Protein AF-A0A067D5L3-F1 (afdb_monomer_lite)

InterPro domains:
  IPR006917 SOUL heme-binding protein [PF04832] (1-116)
  IPR006917 SOUL heme-binding protein [PTHR11220] (1-116)
  IPR011256 Regulatory factor, effector binding domain superfamily [G3DSA:3.20.80.10] (1-41)
  IPR011256 Regulatory factor, effector binding domain superfamily [G3DSA:3.20.80.10] (42-117)
  IPR011256 Regulatory factor, effector binding domain superfamily [SSF55136] (1-118)

Secondary structure (DSSP, 8-state):
-HHHHTT-STT-------SPEEEEE---SS-TT---------PPPP--SEEEEEEE-S---HHHHHHHHHHHHHHTTTSTTHHHHHHHTTT-TT-EEEEESSTTT-SSS--EEEEEEE-

Structure (mmCIF, N/CA/C/O backbone):
data_AF-A0A067D5L3-F1
#
_entry.id   AF-A0A067D5L3-F1
#
loop_
_atom_site.group_PDB
_atom_site.id
_atom_site.type_symbol
_atom_site.label_atom_id
_atom_site.label_alt_i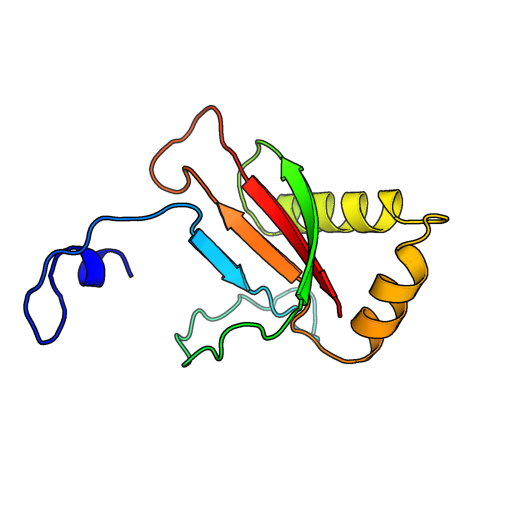d
_atom_site.label_comp_id
_atom_site.label_asym_id
_atom_site.label_entity_id
_atom_site.label_seq_id
_atom_site.pdbx_PDB_ins_code
_atom_site.Cartn_x
_atom_site.Cartn_y
_atom_site.Cartn_z
_atom_site.occupancy
_atom_site.B_iso_or_equiv
_atom_site.auth_seq_id
_atom_site.auth_comp_id
_atom_site.auth_asym_id
_atom_site.auth_atom_id
_atom_site.pdbx_PDB_model_num
ATOM 1 N N . LEU A 1 1 ? 15.251 -2.307 -7.389 1.00 83.69 1 LEU A N 1
ATOM 2 C CA . LEU A 1 1 ? 14.009 -2.897 -7.942 1.00 83.69 1 LEU A CA 1
ATOM 3 C C . LEU A 1 1 ? 13.874 -2.660 -9.446 1.00 83.69 1 LEU A C 1
ATOM 5 O O . LEU A 1 1 ? 13.868 -3.632 -10.180 1.00 83.69 1 LEU A O 1
ATOM 9 N N . TYR A 1 2 ? 13.829 -1.412 -9.927 1.00 87.56 2 TYR A N 1
ATOM 10 C CA . TYR A 1 2 ? 13.688 -1.140 -11.369 1.00 87.56 2 TYR A CA 1
ATOM 11 C C . TYR A 1 2 ? 14.754 -1.834 -12.238 1.00 87.56 2 TYR A C 1
ATOM 13 O O . TYR A 1 2 ? 14.416 -2.515 -13.198 1.00 87.56 2 TYR A O 1
ATOM 21 N N . SER A 1 3 ? 16.033 -1.756 -11.853 1.00 89.75 3 SER A N 1
ATOM 22 C CA . SER A 1 3 ? 17.122 -2.448 -12.563 1.00 89.75 3 SER A CA 1
ATOM 23 C C . SER A 1 3 ? 16.921 -3.965 -12.656 1.00 89.75 3 SER A C 1
ATOM 25 O O . SER A 1 3 ? 17.219 -4.556 -13.689 1.00 89.75 3 SER A O 1
ATOM 27 N N . TYR A 1 4 ? 16.377 -4.588 -11.609 1.00 90.81 4 TYR A N 1
ATOM 28 C CA . TYR A 1 4 ? 16.094 -6.023 -11.575 1.00 90.81 4 TYR A CA 1
ATOM 29 C C . TYR A 1 4 ? 15.051 -6.417 -12.631 1.00 90.81 4 TYR A C 1
ATOM 31 O O . TYR A 1 4 ? 15.280 -7.361 -13.385 1.00 90.81 4 TYR A O 1
ATOM 39 N N . PHE A 1 5 ? 13.957 -5.650 -12.753 1.00 88.38 5 PHE A N 1
ATOM 40 C CA . PHE A 1 5 ? 12.935 -5.855 -13.792 1.00 88.38 5 PHE A CA 1
ATOM 41 C C . PHE A 1 5 ? 13.490 -5.687 -15.215 1.00 88.38 5 PHE A C 1
ATOM 43 O O . PHE A 1 5 ? 13.037 -6.357 -16.142 1.00 88.38 5 PHE A O 1
ATOM 50 N N . GLN A 1 6 ? 14.512 -4.844 -15.378 1.00 93.19 6 GLN A N 1
ATOM 51 C CA . GLN A 1 6 ? 15.175 -4.595 -16.661 1.00 93.19 6 GLN A CA 1
ATOM 52 C C . GLN A 1 6 ? 16.172 -5.694 -17.076 1.00 93.19 6 GLN A C 1
ATOM 54 O O . GLN A 1 6 ? 16.777 -5.573 -18.142 1.00 93.19 6 GLN A O 1
ATOM 59 N N . GLY A 1 7 ? 16.336 -6.755 -16.278 1.00 92.62 7 GLY A N 1
ATOM 60 C CA . GLY A 1 7 ? 17.248 -7.865 -16.568 1.00 92.62 7 GLY A CA 1
ATOM 61 C C . GLY A 1 7 ? 18.507 -7.898 -15.709 1.00 92.62 7 GLY A C 1
ATOM 62 O O . GLY A 1 7 ? 19.362 -8.740 -15.945 1.00 92.62 7 GLY A O 1
ATOM 63 N N . ASN A 1 8 ? 18.639 -7.034 -14.695 1.00 95.38 8 ASN A N 1
ATOM 64 C CA . ASN A 1 8 ? 19.723 -7.153 -13.715 1.00 95.38 8 ASN A CA 1
ATOM 65 C C . ASN A 1 8 ? 19.382 -8.208 -12.647 1.00 95.38 8 ASN A C 1
ATOM 67 O O . ASN A 1 8 ? 19.129 -7.887 -11.484 1.00 95.38 8 ASN A O 1
ATOM 71 N N . ASN A 1 9 ? 19.291 -9.458 -13.089 1.00 93.56 9 ASN A N 1
ATOM 72 C CA . ASN A 1 9 ? 19.050 -10.650 -12.287 1.00 93.56 9 ASN A CA 1
ATOM 73 C C . ASN A 1 9 ? 19.830 -11.828 -12.886 1.00 93.56 9 ASN A C 1
ATOM 75 O O . ASN A 1 9 ? 20.254 -11.763 -14.039 1.00 93.56 9 ASN A O 1
ATOM 79 N N . ASP A 1 10 ? 19.988 -12.910 -12.125 1.00 94.94 10 ASP A N 1
ATOM 80 C CA . ASP A 1 10 ? 20.847 -14.048 -12.492 1.00 94.94 10 ASP A CA 1
ATOM 81 C C . ASP A 1 10 ? 20.484 -14.704 -13.834 1.00 94.94 10 ASP A C 1
ATOM 83 O O . ASP A 1 10 ? 21.321 -15.345 -14.462 1.00 94.94 10 ASP A O 1
ATOM 87 N N . GLN A 1 11 ? 19.238 -14.547 -14.286 1.00 96.81 11 GLN A N 1
ATOM 88 C CA . GLN A 1 11 ? 18.738 -15.118 -15.538 1.00 96.81 11 GLN A CA 1
ATOM 89 C C . GLN A 1 11 ? 18.749 -14.115 -16.702 1.00 96.81 11 GLN A C 1
ATOM 91 O O . GLN A 1 11 ? 18.306 -14.447 -17.798 1.00 96.81 11 GLN A O 1
ATOM 96 N N . SER A 1 12 ? 19.204 -12.875 -16.482 1.00 95.19 12 SER A N 1
ATOM 97 C CA . SER A 1 12 ? 19.091 -11.763 -17.442 1.00 95.19 12 SER A CA 1
ATOM 98 C C . SER A 1 12 ? 17.661 -11.536 -17.960 1.00 95.19 12 SER A C 1
ATOM 100 O O . SER A 1 12 ? 17.445 -10.977 -19.039 1.00 95.19 12 SER A O 1
ATOM 102 N N . ALA A 1 13 ? 16.659 -11.991 -17.207 1.00 95.38 13 ALA A N 1
ATOM 103 C CA . ALA A 1 13 ? 15.278 -12.034 -17.654 1.00 95.38 13 ALA A CA 1
ATOM 104 C C . ALA A 1 13 ? 14.619 -10.664 -17.485 1.00 95.38 13 ALA A C 1
ATOM 106 O O . ALA A 1 13 ? 14.679 -10.065 -16.410 1.00 95.38 13 ALA A O 1
ATOM 107 N N . LYS A 1 14 ? 13.935 -10.179 -18.524 1.00 95.25 14 LYS A N 1
ATOM 108 C CA . LYS A 1 14 ? 13.070 -9.001 -18.403 1.00 95.25 14 LYS A CA 1
ATOM 109 C C . LYS A 1 14 ? 11.718 -9.418 -17.852 1.00 95.25 14 LYS A C 1
ATOM 111 O O . LYS A 1 14 ? 11.086 -10.331 -18.378 1.00 95.25 14 LYS A O 1
ATOM 116 N N . ILE A 1 15 ? 11.276 -8.732 -16.809 1.00 92.88 15 ILE A N 1
ATOM 117 C CA . ILE A 1 15 ? 10.021 -9.017 -16.118 1.00 92.88 15 ILE A CA 1
ATOM 118 C C . ILE A 1 15 ? 9.121 -7.792 -16.267 1.00 92.88 15 ILE A C 1
ATOM 120 O O . ILE A 1 15 ? 9.541 -6.668 -15.988 1.00 92.88 15 ILE A O 1
ATOM 124 N N . THR A 1 16 ? 7.882 -8.005 -16.710 1.00 90.12 16 THR A N 1
ATOM 125 C CA . THR A 1 16 ? 6.895 -6.930 -16.851 1.00 90.12 16 THR A CA 1
ATOM 126 C C . THR A 1 16 ? 6.598 -6.307 -15.490 1.00 90.12 16 THR A C 1
ATOM 128 O O . THR A 1 16 ? 6.316 -7.015 -14.524 1.00 90.12 16 THR A O 1
ATOM 131 N N . MET A 1 17 ? 6.645 -4.976 -15.416 1.00 84.06 17 MET A N 1
ATOM 132 C CA . MET A 1 17 ? 6.298 -4.253 -14.195 1.00 84.06 17 MET A CA 1
ATOM 133 C C . MET A 1 17 ? 4.822 -4.440 -13.835 1.00 84.06 17 MET A C 1
ATOM 135 O O . MET A 1 17 ? 3.952 -4.444 -14.704 1.00 84.06 17 MET A O 1
ATOM 139 N N . THR A 1 18 ? 4.546 -4.535 -12.538 1.00 87.88 18 THR A N 1
ATOM 140 C CA . THR A 1 18 ? 3.194 -4.620 -11.981 1.00 87.88 18 THR A CA 1
ATOM 141 C C . THR A 1 18 ? 2.905 -3.413 -11.098 1.00 87.88 18 THR A C 1
ATOM 143 O O . THR A 1 18 ? 3.820 -2.793 -10.555 1.00 87.88 18 THR A O 1
ATOM 146 N N . ALA A 1 19 ? 1.623 -3.114 -10.919 1.00 87.75 19 ALA A N 1
ATOM 147 C CA . ALA A 1 19 ? 1.136 -2.144 -9.949 1.00 87.75 19 ALA A CA 1
ATOM 148 C C . ALA A 1 19 ? 0.166 -2.830 -8.964 1.00 87.75 19 ALA A C 1
ATOM 150 O O . ALA A 1 19 ? -0.481 -3.807 -9.354 1.00 87.75 19 ALA A O 1
ATOM 151 N N . PRO A 1 20 ? 0.030 -2.317 -7.727 1.00 90.88 20 PRO A N 1
ATOM 152 C CA . PRO A 1 20 ? 0.818 -1.223 -7.157 1.00 90.88 20 PRO A CA 1
ATOM 153 C C . PRO A 1 20 ? 2.198 -1.676 -6.647 1.00 90.88 20 PRO A C 1
ATOM 155 O O . PRO A 1 20 ? 2.440 -2.862 -6.423 1.00 90.88 20 PRO A O 1
ATOM 158 N N . VAL A 1 21 ? 3.100 -0.718 -6.416 1.00 88.12 21 VAL A N 1
ATOM 159 C CA . VAL A 1 21 ? 4.297 -0.933 -5.589 1.00 88.12 21 VAL A CA 1
ATOM 160 C C . VAL A 1 21 ? 3.896 -0.762 -4.127 1.00 88.12 21 VAL A C 1
ATOM 162 O O . VAL A 1 21 ? 3.453 0.319 -3.738 1.00 88.12 21 VAL A O 1
ATOM 165 N N . LEU A 1 22 ? 4.044 -1.824 -3.335 1.00 87.88 22 LEU A N 1
ATOM 166 C CA . LEU A 1 22 ? 3.741 -1.837 -1.904 1.00 87.88 22 LEU A CA 1
ATOM 167 C C . LEU A 1 22 ? 5.010 -1.566 -1.085 1.00 87.88 22 LEU A C 1
ATOM 169 O O . LEU A 1 22 ? 6.017 -2.255 -1.253 1.00 87.88 22 LEU A O 1
ATOM 173 N N . THR A 1 23 ? 4.933 -0.614 -0.161 1.00 86.62 23 THR A N 1
ATOM 174 C CA . THR A 1 23 ? 6.008 -0.278 0.780 1.00 86.62 23 THR A CA 1
ATOM 175 C C . THR A 1 23 ? 5.502 -0.455 2.203 1.00 86.62 23 THR A C 1
ATOM 177 O O . THR A 1 23 ? 4.509 0.167 2.582 1.00 86.62 23 THR A O 1
ATOM 180 N N . ASN A 1 24 ? 6.186 -1.284 2.996 1.00 84.12 24 ASN A N 1
ATOM 181 C CA . ASN A 1 24 ? 5.911 -1.392 4.427 1.00 84.12 24 ASN A CA 1
ATOM 182 C C . ASN A 1 24 ? 6.588 -0.243 5.181 1.00 84.12 24 ASN A C 1
ATOM 184 O O . ASN A 1 24 ? 7.748 0.072 4.910 1.00 84.12 24 ASN A O 1
ATOM 188 N N . ILE A 1 25 ? 5.871 0.372 6.115 1.00 78.06 25 ILE A N 1
ATOM 189 C CA . ILE A 1 25 ? 6.354 1.494 6.913 1.00 78.06 25 ILE A CA 1
ATOM 190 C C . ILE A 1 25 ? 6.504 1.013 8.343 1.00 78.06 25 ILE A C 1
ATOM 192 O O . ILE A 1 25 ? 5.515 0.752 9.020 1.00 78.06 25 ILE A O 1
ATOM 196 N N . ILE A 1 26 ? 7.754 0.957 8.789 1.00 73.19 26 ILE A N 1
ATOM 197 C CA . ILE A 1 26 ? 8.111 0.665 10.172 1.00 73.19 26 ILE A CA 1
ATOM 198 C C . ILE A 1 26 ? 8.394 2.018 10.837 1.00 73.19 26 ILE A C 1
ATOM 200 O O . ILE A 1 26 ? 9.428 2.629 10.542 1.00 73.19 26 ILE A O 1
ATOM 204 N N . PRO A 1 27 ? 7.474 2.558 11.656 1.00 61.16 27 PRO A N 1
ATOM 205 C CA . PRO A 1 27 ? 7.699 3.829 12.326 1.00 61.16 27 PRO A CA 1
ATOM 206 C C . PRO A 1 27 ? 8.851 3.689 13.329 1.00 61.16 27 PRO A C 1
ATOM 208 O O . PRO A 1 27 ? 8.841 2.815 14.190 1.00 61.16 27 PRO A O 1
ATOM 211 N N . SER A 1 28 ? 9.860 4.558 13.223 1.00 55.56 28 SER A N 1
ATOM 212 C CA . SER A 1 28 ? 10.954 4.589 14.197 1.00 55.56 28 SER A CA 1
ATOM 213 C C . SER A 1 28 ? 10.432 5.051 15.555 1.00 55.56 28 SER A C 1
ATOM 215 O O . SER A 1 28 ? 9.806 6.105 15.671 1.00 55.56 28 SER A O 1
ATOM 217 N N . ILE A 1 29 ? 10.739 4.278 16.592 1.00 52.34 29 ILE A N 1
ATOM 218 C CA . ILE A 1 29 ? 10.287 4.502 17.971 1.00 52.34 29 ILE A CA 1
ATOM 219 C C . ILE A 1 29 ? 11.020 5.683 18.652 1.00 52.34 29 ILE A C 1
ATOM 221 O O . ILE A 1 29 ? 10.649 6.075 19.754 1.00 52.34 29 ILE A O 1
ATOM 225 N N . ASN A 1 30 ? 12.031 6.293 18.009 1.00 45.50 30 ASN A N 1
ATOM 226 C CA . ASN A 1 30 ? 12.913 7.287 18.636 1.00 45.50 30 ASN A CA 1
ATOM 227 C C . ASN A 1 30 ? 13.067 8.592 17.823 1.00 45.50 30 ASN A C 1
ATOM 229 O O . ASN A 1 30 ? 13.965 8.718 16.997 1.00 45.50 30 ASN A O 1
ATOM 233 N N . GLY A 1 31 ? 12.265 9.606 18.162 1.00 47.09 31 GLY A N 1
ATOM 234 C CA . GLY A 1 31 ? 12.621 11.027 18.023 1.00 47.09 31 GLY A CA 1
ATOM 235 C C . GLY A 1 31 ? 12.467 11.704 16.641 1.00 47.09 31 GLY A C 1
ATOM 236 O O . GLY A 1 31 ? 12.384 11.048 15.608 1.00 47.09 31 GLY A O 1
ATOM 237 N N . PRO A 1 32 ? 12.437 13.055 16.610 1.00 45.97 32 PRO A N 1
ATOM 238 C CA . PRO A 1 32 ? 11.986 13.864 15.466 1.00 45.97 32 PRO A CA 1
ATOM 239 C C . PRO A 1 32 ? 12.969 13.984 14.280 1.00 45.97 32 PRO A C 1
ATOM 241 O O . PRO A 1 32 ? 12.705 14.753 13.362 1.00 45.97 32 PRO A O 1
ATOM 244 N N . PHE A 1 33 ? 14.092 13.254 14.277 1.00 45.91 33 PHE A N 1
ATOM 245 C CA . PHE A 1 33 ? 15.167 13.400 13.276 1.00 45.91 33 PHE A CA 1
ATOM 246 C C . PHE A 1 33 ? 15.778 12.066 12.818 1.00 45.91 33 PHE A C 1
ATOM 248 O O . PHE A 1 33 ? 16.986 11.967 12.601 1.00 45.91 33 PHE A O 1
ATOM 255 N N . CYS A 1 34 ? 14.979 11.011 12.671 1.00 49.62 34 CYS A N 1
ATOM 256 C CA . CYS A 1 34 ? 15.476 9.762 12.094 1.00 49.62 34 CYS A CA 1
ATOM 257 C C . CYS A 1 34 ? 15.163 9.691 10.601 1.00 49.62 34 CYS A C 1
ATOM 259 O O . CYS A 1 34 ? 14.095 9.245 10.196 1.00 49.62 34 CYS A O 1
ATOM 261 N N . ASN A 1 35 ? 16.139 10.085 9.784 1.00 44.81 35 ASN A N 1
ATOM 262 C CA . ASN A 1 35 ? 16.168 9.757 8.363 1.00 44.81 35 ASN A CA 1
ATOM 263 C C . ASN A 1 35 ? 16.125 8.226 8.259 1.00 44.81 35 ASN A C 1
ATOM 265 O O . ASN A 1 35 ? 17.043 7.556 8.743 1.00 44.81 35 ASN A O 1
ATOM 269 N N . SER A 1 36 ? 15.071 7.662 7.673 1.00 50.09 36 SER A N 1
ATOM 270 C CA . SER A 1 36 ? 14.991 6.226 7.424 1.00 50.09 36 SER A CA 1
ATOM 271 C C . SER A 1 36 ? 16.141 5.834 6.492 1.00 50.09 36 SER A C 1
ATOM 273 O O . SER A 1 36 ? 16.148 6.125 5.297 1.00 50.09 36 SER A O 1
ATOM 275 N N . GLN A 1 37 ? 17.188 5.222 7.049 1.00 46.38 37 GLN A N 1
ATOM 276 C CA . GLN A 1 37 ? 18.267 4.677 6.237 1.00 46.38 37 GLN A CA 1
ATOM 277 C C . GLN A 1 37 ? 17.689 3.503 5.445 1.00 46.38 37 GLN A C 1
ATOM 279 O O . GLN A 1 37 ? 17.373 2.457 6.008 1.00 46.38 37 GLN A O 1
ATOM 284 N N . LEU A 1 38 ? 17.519 3.702 4.137 1.00 44.59 38 LEU A N 1
ATOM 285 C CA . LEU A 1 38 ? 17.065 2.697 3.176 1.00 44.59 38 LEU A CA 1
ATOM 286 C C . LEU A 1 38 ? 18.123 1.592 3.033 1.00 44.59 38 LEU A C 1
ATOM 288 O O . LEU A 1 38 ? 18.882 1.554 2.068 1.00 44.59 38 LEU A O 1
ATOM 292 N N . GLN A 1 39 ? 18.193 0.691 4.009 1.00 45.31 39 GLN A N 1
ATOM 293 C CA . GLN A 1 39 ? 18.923 -0.565 3.888 1.00 45.31 39 GLN A CA 1
ATOM 294 C C . GLN A 1 39 ? 17.942 -1.653 3.449 1.00 45.31 39 GLN A C 1
ATOM 296 O O . GLN A 1 39 ? 16.931 -1.908 4.108 1.00 45.31 39 GLN A O 1
ATOM 301 N N . ALA A 1 40 ? 18.215 -2.261 2.293 1.00 43.62 40 ALA A N 1
ATOM 302 C CA . ALA A 1 40 ? 17.397 -3.338 1.755 1.00 43.62 40 ALA A CA 1
ATOM 303 C C . ALA A 1 40 ? 17.607 -4.607 2.593 1.00 43.62 40 ALA A C 1
ATOM 305 O O . ALA A 1 40 ? 18.649 -5.252 2.501 1.00 43.62 40 ALA A O 1
ATOM 306 N N . HIS A 1 41 ? 16.608 -4.967 3.394 1.00 46.38 41 HIS A N 1
ATOM 307 C CA . HIS A 1 41 ? 16.575 -6.223 4.136 1.00 46.38 41 HIS A CA 1
ATOM 308 C C . HIS A 1 41 ? 15.631 -7.219 3.448 1.00 46.38 41 HIS A C 1
ATOM 310 O O . HIS A 1 41 ? 14.633 -6.797 2.855 1.00 46.38 41 HIS A O 1
ATOM 316 N N . PRO A 1 42 ? 15.896 -8.537 3.527 1.00 49.50 42 PRO A N 1
ATOM 317 C CA . PRO A 1 42 ? 14.926 -9.546 3.122 1.00 49.50 42 PRO A CA 1
ATOM 318 C C . PRO A 1 42 ? 13.614 -9.344 3.894 1.00 49.50 42 PRO A C 1
ATOM 320 O O . PRO A 1 42 ? 13.570 -9.524 5.109 1.00 49.50 42 PRO A O 1
ATOM 323 N N . ILE A 1 43 ? 12.546 -8.956 3.194 1.00 54.84 43 ILE A N 1
ATOM 324 C CA . ILE A 1 43 ? 11.215 -8.797 3.786 1.00 54.84 43 ILE A CA 1
ATOM 325 C C . ILE A 1 43 ? 10.464 -10.117 3.668 1.00 54.84 43 ILE A C 1
ATOM 327 O O . ILE A 1 43 ? 10.261 -10.659 2.580 1.00 54.84 43 ILE A O 1
ATOM 331 N N . LYS A 1 44 ? 10.015 -10.625 4.814 1.00 61.91 44 LYS A N 1
ATOM 332 C CA . LYS A 1 44 ? 8.991 -11.661 4.858 1.00 61.91 44 LYS A CA 1
ATOM 333 C C . LYS A 1 44 ? 7.665 -11.010 4.483 1.00 61.91 44 LYS A C 1
ATOM 335 O O . LYS A 1 44 ? 7.284 -10.017 5.093 1.00 61.91 44 LYS A O 1
ATOM 340 N N . LEU A 1 45 ? 6.978 -11.556 3.481 1.00 62.59 45 LEU A N 1
ATOM 341 C CA . LEU A 1 45 ? 5.691 -11.008 3.060 1.00 62.59 45 LEU A CA 1
ATOM 342 C C . LEU A 1 45 ? 4.693 -11.006 4.234 1.00 62.59 45 LEU A C 1
ATOM 344 O O . LEU A 1 45 ? 4.678 -11.978 5.006 1.00 62.59 45 LEU A O 1
ATOM 348 N N . PRO A 1 46 ? 3.861 -9.954 4.364 1.00 62.44 46 PRO A N 1
ATOM 349 C CA . PRO A 1 46 ? 2.842 -9.889 5.399 1.00 62.44 46 PRO A CA 1
ATOM 350 C C . PRO A 1 46 ? 1.932 -11.117 5.326 1.00 62.44 46 PRO A C 1
ATOM 352 O O . PRO A 1 46 ? 1.446 -11.478 4.255 1.00 62.44 46 PRO A O 1
ATOM 355 N N . LYS A 1 47 ? 1.700 -11.769 6.468 1.00 73.19 47 LYS A N 1
ATOM 356 C CA . LYS A 1 47 ? 0.754 -12.894 6.588 1.00 73.19 47 LYS A CA 1
ATOM 357 C C . LYS A 1 47 ? -0.657 -12.435 6.965 1.00 73.19 47 LYS A C 1
ATOM 359 O O . LYS A 1 47 ? -1.443 -13.246 7.445 1.00 73.19 47 LYS A O 1
ATOM 364 N N . HIS A 1 48 ? -0.943 -11.151 6.784 1.00 71.69 48 HIS A N 1
ATOM 365 C CA . HIS A 1 48 ? -2.209 -10.570 7.192 1.00 71.69 48 HIS A CA 1
ATOM 366 C C . HIS A 1 48 ? -3.338 -10.992 6.253 1.00 71.69 48 HIS A C 1
ATOM 368 O O . HIS A 1 48 ? -3.162 -11.013 5.032 1.00 71.69 48 HIS A O 1
ATOM 374 N N . LYS A 1 49 ? -4.496 -11.338 6.817 1.00 76.00 49 LYS A N 1
ATOM 375 C CA . LYS A 1 49 ? -5.677 -11.759 6.046 1.00 76.00 49 LYS A CA 1
ATOM 376 C C . LYS A 1 49 ? -6.474 -10.588 5.502 1.00 76.00 49 LYS A C 1
ATOM 378 O O . LYS A 1 49 ? -7.060 -10.703 4.426 1.00 76.00 49 LYS A O 1
ATOM 383 N N . TYR A 1 50 ? -6.517 -9.487 6.242 1.00 85.38 50 TYR A N 1
ATOM 384 C CA . TYR A 1 50 ? -7.385 -8.367 5.931 1.00 85.38 50 TYR A CA 1
ATOM 385 C C . TYR A 1 50 ? -6.636 -7.046 5.985 1.00 85.38 50 TYR A C 1
ATOM 387 O O . TYR A 1 50 ? -5.613 -6.883 6.653 1.00 85.38 50 TYR A O 1
ATOM 395 N N . VAL A 1 51 ? -7.175 -6.077 5.255 1.00 88.75 51 VAL A N 1
ATOM 396 C CA . VAL A 1 51 ? -6.623 -4.734 5.204 1.00 88.75 51 VAL A CA 1
ATOM 397 C C . VAL A 1 51 ? -7.737 -3.718 5.088 1.00 88.75 51 VAL A C 1
ATOM 399 O O . VAL A 1 51 ? -8.698 -3.907 4.342 1.00 88.75 51 VAL A O 1
ATOM 402 N N . VAL A 1 52 ? -7.607 -2.631 5.840 1.00 90.69 52 VAL A N 1
ATOM 403 C CA . VAL A 1 52 ? -8.444 -1.450 5.659 1.00 90.69 52 VAL A CA 1
ATOM 404 C C . VAL A 1 52 ? -7.658 -0.442 4.844 1.00 90.69 52 VAL A C 1
ATOM 406 O O . VAL A 1 52 ? -6.500 -0.154 5.151 1.00 90.69 52 VAL A O 1
ATOM 409 N N . VAL A 1 53 ? -8.292 0.094 3.808 1.00 93.44 53 VAL A N 1
ATOM 410 C CA . VAL A 1 53 ? -7.630 0.925 2.805 1.00 93.44 53 VAL A CA 1
ATOM 411 C C . VAL A 1 53 ? -8.252 2.314 2.779 1.00 93.44 53 VAL A C 1
ATOM 413 O O . VAL A 1 53 ? -9.472 2.466 2.845 1.00 93.44 53 VAL A O 1
ATOM 416 N N . ARG A 1 54 ? -7.414 3.341 2.632 1.00 93.62 54 ARG A N 1
ATOM 417 C CA . ARG A 1 54 ? -7.848 4.694 2.269 1.00 93.62 54 ARG A CA 1
ATOM 418 C C . ARG A 1 54 ? -7.061 5.181 1.063 1.00 93.62 54 ARG A C 1
ATOM 420 O O . ARG A 1 54 ? -5.840 5.297 1.121 1.00 93.62 54 ARG A O 1
ATOM 427 N N . ARG A 1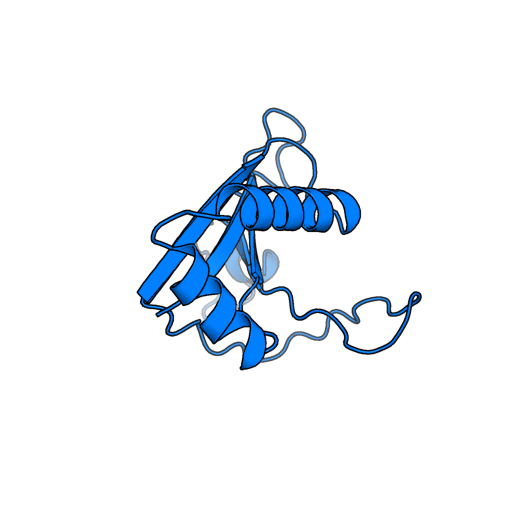 55 ? -7.787 5.524 0.002 1.00 95.38 55 ARG A N 1
ATOM 428 C CA . ARG A 1 55 ? -7.237 6.093 -1.230 1.00 95.38 55 ARG A CA 1
ATOM 429 C C . ARG A 1 55 ? -7.041 7.606 -1.118 1.00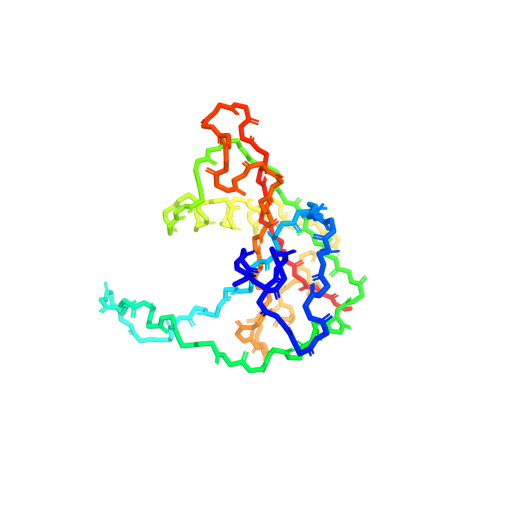 95.38 55 ARG A C 1
ATOM 431 O O . ARG A 1 55 ? -7.877 8.299 -0.538 1.00 95.38 55 ARG A O 1
ATOM 438 N N . PHE A 1 56 ? -5.966 8.111 -1.712 1.00 93.56 56 PHE A N 1
ATOM 439 C CA . PHE A 1 56 ? -5.644 9.531 -1.834 1.00 93.56 56 PHE A CA 1
ATOM 440 C C . PHE A 1 56 ? -4.873 9.807 -3.135 1.00 93.56 56 PHE A C 1
ATOM 442 O O . PHE A 1 56 ? -4.340 8.887 -3.755 1.00 93.56 56 PHE A O 1
ATOM 449 N N . GLY A 1 57 ? -4.866 11.070 -3.572 1.00 90.50 57 GLY A N 1
ATOM 450 C CA . GLY A 1 57 ? -4.303 11.475 -4.868 1.00 90.50 57 GLY A CA 1
ATOM 451 C C . GLY A 1 57 ? -3.109 12.424 -4.807 1.00 90.50 57 GLY A C 1
ATOM 452 O O . GLY A 1 57 ? -2.714 12.958 -5.837 1.00 90.50 57 GLY A O 1
ATOM 453 N N . ASP A 1 58 ? -2.559 12.655 -3.617 1.00 85.88 58 ASP A N 1
ATOM 454 C CA . ASP A 1 58 ? -1.370 13.490 -3.427 1.00 85.88 58 ASP A CA 1
ATOM 455 C C . ASP A 1 58 ? -0.082 12.656 -3.549 1.00 85.88 58 ASP A C 1
ATOM 457 O O . ASP A 1 58 ? -0.141 11.429 -3.677 1.00 85.88 58 ASP A O 1
ATOM 461 N N . PHE A 1 59 ? 1.087 13.290 -3.512 1.00 87.94 59 PHE A N 1
ATOM 462 C CA . PHE A 1 59 ? 2.377 12.606 -3.405 1.00 87.94 59 PHE A CA 1
ATOM 463 C C . PHE A 1 59 ? 2.449 11.734 -2.139 1.00 87.94 59 PHE A C 1
ATOM 465 O O . PHE A 1 59 ? 1.717 11.949 -1.181 1.00 87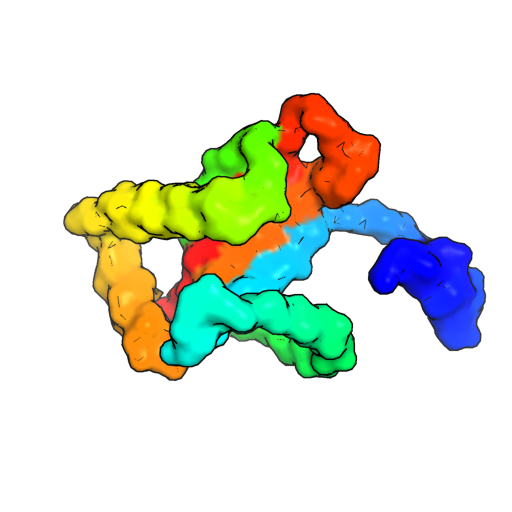.94 59 PHE A O 1
ATOM 472 N N . MET A 1 60 ? 3.311 10.710 -2.160 1.00 86.56 60 MET A N 1
ATOM 473 C CA . MET A 1 60 ? 3.590 9.866 -0.991 1.00 86.56 60 MET A CA 1
ATOM 474 C C . MET A 1 60 ? 4.867 10.355 -0.312 1.00 86.56 60 MET A C 1
ATOM 476 O O . MET A 1 60 ? 5.960 9.902 -0.646 1.00 86.56 60 MET A O 1
ATOM 480 N N . ASP A 1 61 ? 4.707 11.295 0.610 1.00 87.44 61 ASP A N 1
ATOM 481 C CA . ASP A 1 61 ? 5.740 11.775 1.530 1.00 87.44 61 ASP A CA 1
ATOM 482 C C . ASP A 1 61 ? 5.332 11.512 2.990 1.00 87.44 61 ASP A C 1
ATOM 484 O O . ASP A 1 61 ? 4.198 11.119 3.276 1.00 87.44 61 ASP A O 1
ATOM 488 N N . ASP A 1 62 ? 6.246 11.728 3.934 1.00 84.12 62 ASP A N 1
ATOM 489 C CA . ASP A 1 62 ? 6.000 11.415 5.347 1.00 84.12 62 ASP A CA 1
ATOM 490 C C . ASP A 1 62 ? 4.772 12.156 5.917 1.00 84.12 62 ASP A C 1
ATOM 492 O O . ASP A 1 62 ? 4.012 11.600 6.718 1.00 84.12 62 ASP A O 1
ATOM 496 N N . ASN A 1 63 ? 4.517 13.388 5.462 1.00 86.75 63 ASN A N 1
ATOM 497 C CA . ASN A 1 63 ? 3.412 14.222 5.937 1.00 86.75 63 ASN A CA 1
ATOM 498 C C . ASN A 1 63 ? 2.057 13.734 5.417 1.00 86.75 63 ASN A C 1
ATOM 500 O O . ASN A 1 63 ? 1.109 13.552 6.188 1.00 86.75 63 ASN A O 1
ATOM 504 N N . SER A 1 64 ? 1.954 13.530 4.107 1.00 89.62 64 SER A N 1
ATOM 505 C CA . SER A 1 64 ? 0.758 13.034 3.427 1.00 89.62 64 SER A CA 1
ATOM 506 C C . SER A 1 64 ? 0.402 11.632 3.914 1.00 89.62 64 SER A C 1
ATOM 508 O O . SER A 1 64 ? -0.744 11.401 4.301 1.00 89.62 64 SER A O 1
ATOM 510 N N . ILE A 1 65 ? 1.376 10.725 4.018 1.00 87.94 65 ILE A N 1
ATOM 511 C CA . ILE A 1 65 ? 1.172 9.374 4.551 1.00 87.94 65 ILE A CA 1
ATOM 512 C C . ILE A 1 65 ? 0.642 9.443 5.985 1.00 87.94 65 ILE A C 1
ATOM 514 O O . ILE A 1 65 ? -0.394 8.844 6.282 1.00 87.94 65 ILE A O 1
ATOM 518 N N . SER A 1 66 ? 1.297 10.207 6.865 1.00 85.31 66 SER A N 1
ATOM 519 C CA . SER A 1 66 ? 0.877 10.365 8.265 1.00 85.31 66 SER A CA 1
ATOM 520 C C . SER A 1 66 ? -0.537 10.948 8.384 1.00 85.31 66 SER A C 1
ATOM 522 O O . SER A 1 66 ? -1.373 10.456 9.153 1.00 85.31 66 SER A O 1
ATOM 524 N N . THR A 1 67 ? -0.852 11.947 7.556 1.00 89.88 67 THR A N 1
ATOM 525 C CA . THR A 1 67 ? -2.171 12.590 7.505 1.00 89.88 67 THR A CA 1
ATOM 526 C C . THR A 1 67 ? -3.253 11.604 7.072 1.00 89.88 67 THR A C 1
ATOM 528 O O . THR A 1 67 ? -4.290 11.489 7.731 1.00 89.88 67 THR A O 1
ATOM 531 N N . GLN A 1 68 ? -3.022 10.853 5.993 1.00 93.25 68 GLN A N 1
ATOM 532 C CA . GLN A 1 68 ? -4.000 9.893 5.480 1.00 93.25 68 GLN A CA 1
ATOM 533 C C . GLN A 1 68 ? -4.160 8.691 6.413 1.00 93.25 68 GLN A C 1
ATOM 535 O O . GLN A 1 68 ? -5.288 8.252 6.642 1.00 93.25 68 GLN A O 1
ATOM 540 N N . ALA A 1 69 ? -3.077 8.200 7.017 1.00 88.06 69 ALA A N 1
ATOM 541 C CA . ALA A 1 69 ? -3.132 7.135 8.014 1.00 88.06 69 ALA A CA 1
ATOM 542 C C . ALA A 1 69 ? -3.942 7.568 9.247 1.00 88.06 69 ALA A C 1
ATOM 544 O O . ALA A 1 69 ? -4.801 6.826 9.726 1.00 88.06 69 ALA A O 1
ATOM 545 N N . SER A 1 70 ? -3.739 8.798 9.724 1.00 87.06 70 SER A N 1
ATOM 546 C CA . SER A 1 70 ? -4.510 9.373 10.832 1.00 87.06 70 SER A CA 1
ATOM 547 C C . SER A 1 70 ? -5.988 9.541 10.477 1.00 87.06 70 SER A C 1
ATOM 549 O O . SER A 1 70 ? -6.862 9.203 11.278 1.00 87.06 70 SER A O 1
ATOM 551 N N . ALA A 1 71 ? -6.289 10.011 9.263 1.00 91.19 71 ALA A N 1
ATOM 552 C CA . ALA A 1 71 ? -7.657 10.131 8.768 1.00 91.19 71 ALA A CA 1
ATOM 553 C C . ALA A 1 71 ? -8.350 8.762 8.654 1.00 91.19 71 ALA A C 1
ATOM 555 O O . ALA A 1 71 ? -9.509 8.637 9.051 1.00 91.19 71 ALA A O 1
ATOM 556 N N . LEU A 1 72 ? -7.639 7.731 8.184 1.00 90.56 72 LEU A N 1
ATOM 557 C CA . LEU A 1 72 ? -8.129 6.352 8.137 1.00 90.56 72 LEU A CA 1
ATOM 558 C C . LEU A 1 72 ? -8.428 5.825 9.549 1.00 90.56 72 LEU A C 1
ATOM 560 O O . LEU A 1 72 ? -9.551 5.397 9.816 1.00 90.56 72 LEU A O 1
ATOM 564 N N . LYS A 1 73 ? -7.484 5.953 10.490 1.00 86.00 73 LYS A N 1
ATOM 565 C CA . LYS A 1 73 ? -7.695 5.574 11.900 1.00 86.00 73 LYS A CA 1
ATOM 566 C C . LYS A 1 73 ? -8.898 6.298 12.507 1.00 86.00 73 LYS A C 1
ATOM 568 O O . LYS A 1 73 ? -9.698 5.686 13.205 1.00 86.00 73 LYS A O 1
ATOM 573 N N . LYS A 1 74 ? -9.068 7.591 12.214 1.00 88.38 74 LYS A N 1
ATOM 574 C CA . LYS A 1 74 ? -10.217 8.378 12.682 1.00 88.38 74 LYS A CA 1
ATOM 575 C C . LYS A 1 74 ? -11.537 7.891 12.083 1.00 88.38 74 LYS A C 1
ATOM 577 O O . LYS A 1 74 ? -12.513 7.821 12.820 1.00 88.38 74 LYS A O 1
ATOM 582 N N . SER A 1 75 ? -11.575 7.543 10.794 1.00 90.38 75 SER A N 1
ATOM 583 C CA . SER A 1 75 ? -12.793 7.024 10.147 1.00 90.38 75 SER A CA 1
ATOM 584 C C . SER A 1 75 ? -13.237 5.663 10.674 1.00 90.38 75 SER A C 1
ATOM 586 O O . SER A 1 75 ? -14.402 5.312 10.537 1.00 90.38 75 SER A O 1
ATOM 588 N N . LEU A 1 76 ? -12.323 4.915 11.292 1.00 87.75 76 LEU A N 1
ATOM 589 C CA . LEU A 1 76 ? -12.622 3.615 11.878 1.00 87.75 76 LEU A CA 1
ATOM 590 C C . LEU A 1 76 ? -13.203 3.712 13.288 1.00 87.75 76 LEU A C 1
ATOM 592 O O . LEU A 1 76 ? -13.721 2.712 13.777 1.00 87.75 76 LEU A O 1
ATOM 596 N N . LYS A 1 77 ? -13.146 4.881 13.936 1.00 86.00 77 LYS A N 1
ATOM 597 C CA . LYS A 1 77 ? -13.694 5.056 15.284 1.00 86.00 77 LYS A CA 1
ATOM 598 C C . LYS A 1 77 ? -15.197 4.789 15.305 1.00 86.00 77 LYS A C 1
ATOM 600 O O . LYS A 1 77 ? -15.927 5.304 14.461 1.00 86.00 77 LYS A O 1
ATOM 605 N N . ASN A 1 78 ? -15.648 4.022 16.290 1.00 86.19 78 ASN A N 1
ATOM 606 C CA . ASN A 1 78 ? -17.011 3.518 16.451 1.00 86.19 78 ASN A CA 1
ATOM 607 C C . ASN A 1 78 ? -17.498 2.609 15.307 1.00 86.19 78 ASN A C 1
ATOM 609 O O . ASN A 1 78 ? -18.702 2.407 15.152 1.00 86.19 78 ASN A O 1
ATOM 613 N N . SER A 1 79 ? -16.588 2.066 14.494 1.00 86.19 79 SER A N 1
ATOM 614 C CA . SER A 1 79 ? -16.923 1.045 13.498 1.00 86.19 79 SER A CA 1
ATOM 615 C C . SER A 1 79 ? -16.727 -0.360 14.067 1.00 86.19 79 SER A C 1
ATOM 617 O O . SER A 1 79 ? -15.974 -0.566 15.018 1.00 86.19 79 SER A O 1
ATOM 619 N N . THR A 1 80 ? -17.327 -1.361 13.421 1.00 84.81 80 THR A N 1
ATOM 620 C CA . THR A 1 80 ? -17.115 -2.783 13.748 1.00 84.81 80 THR A CA 1
ATOM 621 C C . THR A 1 80 ? -15.652 -3.224 13.621 1.00 84.81 80 THR A C 1
ATOM 623 O O . THR A 1 80 ? -15.275 -4.255 14.166 1.00 84.81 80 THR A O 1
ATOM 626 N N . TRP A 1 81 ? -14.823 -2.449 12.914 1.00 81.19 81 TRP A N 1
ATOM 627 C CA . TRP A 1 81 ? -13.412 -2.743 12.659 1.00 81.19 81 TRP A CA 1
ATOM 628 C C . TRP A 1 81 ? -12.463 -2.060 13.651 1.00 81.19 81 TRP A C 1
ATOM 630 O O . TRP A 1 81 ? -11.275 -2.376 13.669 1.00 81.19 81 TRP A O 1
ATOM 640 N N . GLU A 1 82 ? -12.958 -1.147 14.497 1.00 80.88 82 GLU A N 1
ATOM 641 C CA . GLU A 1 82 ? -12.125 -0.395 15.443 1.00 80.88 82 GLU A CA 1
ATOM 642 C C . GLU A 1 82 ? -11.327 -1.326 16.365 1.00 80.88 82 GLU A C 1
ATOM 644 O O . GLU A 1 82 ? -10.113 -1.179 16.504 1.00 80.88 82 GLU A O 1
ATOM 649 N N . SER A 1 83 ? -11.986 -2.328 16.952 1.00 73.94 83 SER A N 1
ATOM 650 C CA . SER A 1 83 ? -11.352 -3.260 17.890 1.00 73.94 83 SER A CA 1
ATOM 651 C C . SER A 1 83 ? -10.304 -4.157 17.225 1.00 73.94 83 SER A C 1
ATOM 653 O O . SER A 1 83 ? -9.263 -4.402 17.832 1.00 73.94 83 SER A O 1
ATO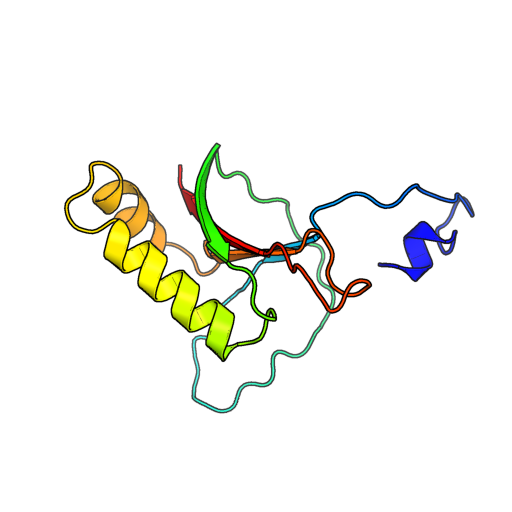M 655 N N . ALA A 1 84 ? -10.534 -4.587 15.979 1.00 72.88 84 ALA A N 1
ATOM 656 C CA . ALA A 1 84 ? -9.577 -5.393 15.214 1.00 72.88 84 ALA A CA 1
ATOM 657 C C . ALA A 1 84 ? -8.284 -4.610 14.923 1.00 72.88 84 ALA A C 1
ATOM 659 O O . ALA A 1 84 ? -7.178 -5.138 15.024 1.00 72.88 84 ALA A O 1
ATOM 660 N N . ILE A 1 85 ? -8.415 -3.311 14.645 1.00 72.12 85 ILE A N 1
ATOM 661 C CA . ILE A 1 85 ? -7.278 -2.426 14.387 1.00 72.12 85 ILE A CA 1
ATOM 662 C C . ILE A 1 85 ? -6.562 -2.024 15.686 1.00 72.12 85 ILE A C 1
ATOM 664 O O . ILE A 1 85 ? -5.332 -2.010 15.722 1.00 72.12 85 ILE A O 1
ATOM 668 N N . ILE A 1 86 ? -7.281 -1.716 16.773 1.00 65.69 86 ILE A N 1
ATOM 669 C CA . ILE A 1 86 ? -6.672 -1.343 18.066 1.00 65.69 86 ILE A CA 1
ATOM 670 C C . ILE A 1 86 ? -5.907 -2.515 18.694 1.00 65.69 86 ILE A C 1
ATOM 672 O O . ILE A 1 86 ? -4.836 -2.295 19.262 1.00 65.69 86 ILE A O 1
ATOM 676 N N . PHE A 1 87 ? -6.430 -3.742 18.599 1.00 55.06 87 PHE A N 1
ATOM 677 C CA . PHE A 1 87 ? -5.770 -4.928 19.150 1.00 55.06 87 PHE A CA 1
ATOM 678 C C . PHE A 1 87 ? -4.419 -5.187 18.468 1.00 55.06 87 PHE A C 1
ATOM 680 O O . PHE A 1 87 ? -3.424 -5.417 19.152 1.00 55.06 87 PHE A O 1
ATOM 687 N N . ASN A 1 88 ? -4.356 -5.027 17.143 1.00 54.78 88 ASN A N 1
ATOM 688 C CA . ASN A 1 88 ? -3.127 -5.244 16.378 1.00 54.78 88 ASN A CA 1
ATOM 689 C C . ASN A 1 88 ? -2.108 -4.103 16.532 1.00 54.78 88 ASN A C 1
ATOM 691 O O . ASN A 1 88 ? -0.921 -4.365 16.702 1.00 54.78 88 ASN A O 1
ATOM 695 N N . ASN A 1 89 ? -2.546 -2.839 16.628 1.00 53.81 89 ASN A N 1
ATOM 696 C CA . ASN A 1 89 ? -1.636 -1.698 16.852 1.00 53.81 89 ASN A CA 1
ATOM 697 C C . ASN A 1 89 ? -0.887 -1.726 18.204 1.00 53.81 89 ASN A C 1
ATOM 699 O O . ASN A 1 89 ? 0.001 -0.903 18.408 1.00 53.81 89 ASN A O 1
ATOM 703 N N . LYS A 1 90 ? -1.234 -2.618 19.143 1.00 49.31 90 LYS A N 1
ATOM 704 C CA . LYS A 1 90 ? -0.479 -2.803 20.395 1.00 49.31 90 LYS A CA 1
ATOM 705 C C . LYS A 1 90 ? 0.674 -3.805 20.277 1.00 49.31 90 LYS A C 1
ATOM 707 O O . LYS A 1 90 ? 1.468 -3.880 21.210 1.00 49.31 90 LYS A O 1
ATOM 712 N N . ILE A 1 91 ? 0.731 -4.602 19.205 1.00 43.34 91 ILE A N 1
ATOM 713 C CA . ILE A 1 91 ? 1.510 -5.850 19.190 1.00 43.34 91 ILE A CA 1
ATOM 714 C C . ILE A 1 91 ? 2.660 -5.845 18.164 1.00 43.34 91 ILE A C 1
ATOM 716 O O . ILE A 1 91 ? 3.614 -6.590 18.374 1.00 43.34 91 ILE A O 1
ATOM 720 N N . SER A 1 92 ? 2.676 -4.994 17.124 1.00 49.50 92 SER A N 1
ATOM 721 C CA . SER A 1 92 ? 3.872 -4.867 16.265 1.00 49.50 92 SER A CA 1
ATOM 722 C C . SER A 1 92 ? 3.961 -3.577 15.434 1.00 49.50 92 SER A C 1
ATOM 724 O O . SER A 1 92 ? 2.945 -2.964 15.106 1.00 49.50 92 SER A O 1
ATOM 726 N N . ASP A 1 93 ? 5.189 -3.206 15.056 1.00 53.78 93 ASP A N 1
ATOM 727 C CA . ASP A 1 93 ? 5.543 -2.035 14.234 1.00 53.78 93 ASP A CA 1
ATOM 728 C C . ASP A 1 93 ? 5.257 -2.217 12.718 1.00 53.78 93 ASP A C 1
ATOM 730 O O . ASP A 1 93 ? 5.611 -1.358 11.915 1.00 53.78 93 ASP A O 1
ATOM 734 N N . ASP A 1 94 ? 4.588 -3.305 12.305 1.00 57.88 94 ASP A N 1
ATOM 735 C CA . ASP A 1 94 ? 4.493 -3.755 10.899 1.00 57.88 94 ASP A CA 1
ATOM 736 C C . ASP A 1 94 ? 3.123 -3.526 10.219 1.00 57.88 94 ASP A C 1
ATOM 738 O O . ASP A 1 94 ? 2.848 -4.060 9.145 1.00 57.88 94 ASP A O 1
ATOM 742 N N . HIS A 1 95 ? 2.216 -2.752 10.821 1.00 74.38 95 HIS A N 1
ATOM 743 C CA . HIS A 1 95 ? 0.817 -2.718 10.361 1.00 74.38 95 HIS A CA 1
ATOM 744 C C . HIS A 1 95 ? 0.473 -1.620 9.352 1.00 74.38 95 HIS A C 1
ATOM 746 O O . HIS A 1 95 ? -0.663 -1.591 8.873 1.00 74.38 95 HIS A O 1
ATOM 752 N N . LEU A 1 96 ? 1.405 -0.720 9.028 1.00 82.56 96 LEU A N 1
ATOM 753 C CA . LEU A 1 96 ? 1.165 0.367 8.081 1.00 82.56 96 LEU A CA 1
ATOM 754 C C . LEU A 1 96 ? 1.921 0.118 6.780 1.00 82.56 96 LEU A C 1
ATOM 756 O O . LEU A 1 96 ? 3.142 0.030 6.758 1.00 82.56 96 LEU A O 1
ATOM 760 N N . SER A 1 97 ? 1.202 0.088 5.666 1.00 88.38 97 SER A N 1
ATOM 761 C CA . SER A 1 97 ? 1.819 0.088 4.341 1.00 88.38 97 SER A CA 1
ATOM 762 C C . SER A 1 97 ? 1.224 1.168 3.452 1.00 88.38 97 SER A C 1
ATOM 764 O O . SER A 1 97 ? 0.135 1.685 3.709 1.00 88.38 97 SER A O 1
ATOM 766 N N . VAL A 1 98 ? 1.942 1.490 2.382 1.00 91.00 98 VAL A N 1
ATOM 767 C CA . VAL A 1 98 ? 1.450 2.347 1.306 1.00 91.00 98 VAL A CA 1
ATOM 768 C C . VAL A 1 98 ? 1.579 1.653 -0.034 1.00 91.00 98 VAL A C 1
ATOM 770 O O . VAL A 1 98 ? 2.545 0.928 -0.269 1.00 91.00 98 VAL A O 1
ATOM 773 N N . ALA A 1 99 ? 0.605 1.874 -0.907 1.00 92.44 99 ALA A N 1
ATOM 774 C CA . ALA A 1 99 ? 0.585 1.320 -2.250 1.00 92.44 99 ALA A CA 1
ATOM 775 C C . ALA A 1 99 ? 0.503 2.451 -3.278 1.00 92.44 99 ALA A C 1
ATOM 777 O O . ALA A 1 99 ? -0.440 3.241 -3.261 1.00 92.44 99 ALA A O 1
ATOM 778 N N . GLY A 1 100 ? 1.496 2.527 -4.166 1.00 91.88 100 GLY A N 1
ATOM 779 C CA . GLY A 1 100 ? 1.532 3.483 -5.273 1.00 91.88 100 GLY A CA 1
ATOM 780 C C . GLY A 1 100 ? 1.267 2.798 -6.604 1.00 91.88 100 GLY A C 1
ATOM 781 O O . GLY A 1 100 ? 2.004 1.890 -6.984 1.00 91.88 100 GLY A O 1
ATOM 782 N N . TYR A 1 101 ? 0.238 3.233 -7.330 1.00 89.19 101 TYR A N 1
ATOM 783 C CA . TYR A 1 101 ? -0.143 2.606 -8.602 1.00 89.19 101 TYR A CA 1
ATOM 784 C C . TYR A 1 101 ? 0.595 3.207 -9.795 1.00 89.19 101 TYR A C 1
ATOM 786 O O . TYR A 1 101 ? 0.952 2.495 -10.728 1.00 89.19 101 TYR A O 1
ATOM 794 N N . ASN A 1 102 ? 0.824 4.518 -9.762 1.00 83.69 102 ASN A N 1
ATOM 795 C CA . ASN A 1 102 ? 1.430 5.257 -10.864 1.00 83.69 102 ASN A CA 1
ATOM 796 C C . ASN A 1 102 ? 2.656 6.099 -10.478 1.00 83.69 102 ASN A C 1
ATOM 798 O O . ASN A 1 102 ? 3.327 6.659 -11.347 1.00 83.69 102 ASN A O 1
ATOM 802 N N . SER A 1 103 ? 3.004 6.141 -9.192 1.00 74.69 103 SER A N 1
ATOM 803 C CA . SER A 1 103 ? 4.304 6.636 -8.732 1.00 74.69 103 SER A CA 1
ATOM 804 C C . SER A 1 103 ? 5.402 5.602 -9.046 1.00 74.69 103 SER A C 1
ATOM 806 O O . SER A 1 103 ? 5.134 4.407 -8.924 1.00 74.69 103 SER A O 1
ATOM 808 N N . PRO A 1 104 ? 6.639 5.991 -9.414 1.00 70.31 104 PRO A N 1
ATOM 809 C CA . PRO A 1 104 ? 7.166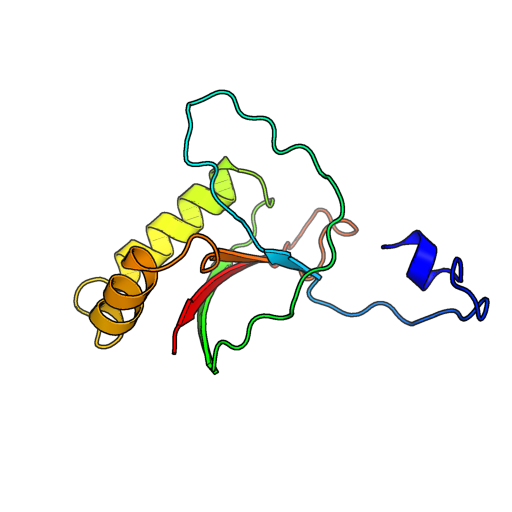 7.352 -9.567 1.00 70.31 104 PRO A CA 1
ATOM 810 C C . PRO A 1 104 ? 7.018 7.948 -10.980 1.00 70.31 104 PRO A C 1
ATOM 812 O O . PRO A 1 104 ? 7.505 9.046 -11.220 1.00 70.31 104 PRO A O 1
ATOM 815 N N . PHE A 1 105 ? 6.396 7.239 -11.925 1.00 75.00 105 PHE A N 1
ATOM 816 C CA . PHE A 1 105 ? 6.472 7.577 -13.353 1.00 75.00 105 PHE A CA 1
ATOM 817 C C . PHE A 1 105 ? 5.431 8.598 -13.831 1.00 75.00 105 PHE A C 1
ATOM 819 O O . PHE A 1 105 ? 5.630 9.217 -14.872 1.00 75.00 105 PHE A O 1
ATOM 826 N N . GLN A 1 106 ? 4.327 8.778 -13.100 1.00 76.81 106 GLN A N 1
ATOM 827 C CA . GLN A 1 106 ? 3.280 9.751 -13.424 1.00 76.81 106 GLN A CA 1
ATOM 828 C C . GLN A 1 106 ? 3.171 10.819 -12.333 1.00 76.81 106 GLN A C 1
ATOM 830 O O . GLN A 1 106 ? 3.085 10.505 -11.144 1.00 76.81 106 GLN A O 1
ATOM 835 N N . ASN A 1 107 ? 3.160 12.088 -12.750 1.00 72.31 107 ASN A N 1
ATOM 836 C CA . ASN A 1 107 ? 3.099 13.234 -11.840 1.00 72.31 107 ASN A CA 1
ATOM 837 C C . ASN A 1 107 ? 1.676 13.712 -11.539 1.00 72.31 107 ASN A C 1
ATOM 839 O O . ASN A 1 107 ? 1.461 14.291 -10.479 1.00 72.31 107 ASN A O 1
ATOM 843 N N . GLU A 1 108 ? 0.724 13.423 -12.423 1.00 74.31 108 GLU A N 1
ATOM 844 C CA . GLU A 1 108 ? -0.682 13.819 -12.312 1.00 74.31 108 GLU A CA 1
ATOM 845 C C . GLU A 1 108 ? -1.586 12.602 -12.089 1.00 74.31 108 GLU A C 1
ATOM 847 O O . GLU A 1 108 ? -1.188 11.467 -12.357 1.00 74.31 108 GLU A O 1
ATOM 852 N N . ASN A 1 109 ? -2.814 12.842 -11.610 1.00 82.81 109 ASN A N 1
ATOM 853 C CA . ASN A 1 109 ? -3.816 11.803 -11.340 1.00 82.81 109 ASN A CA 1
ATOM 854 C C . ASN A 1 109 ? -3.245 10.642 -10.514 1.00 82.81 109 ASN A C 1
ATOM 856 O O . ASN A 1 109 ? -3.454 9.467 -10.825 1.00 82.81 109 ASN A O 1
ATOM 860 N N . ARG A 1 110 ? -2.465 10.973 -9.477 1.00 85.25 110 ARG A N 1
ATOM 861 C CA . ARG A 1 110 ? -1.828 9.979 -8.614 1.00 85.25 110 ARG A CA 1
ATOM 862 C C . ARG A 1 110 ? -2.893 9.139 -7.917 1.00 85.25 110 ARG A C 1
ATOM 864 O O . ARG A 1 110 ? -3.933 9.639 -7.492 1.00 85.25 110 ARG A O 1
ATOM 871 N N . ILE A 1 111 ? -2.641 7.841 -7.837 1.00 91.50 111 ILE A N 1
ATOM 872 C CA . ILE A 1 111 ? -3.489 6.891 -7.130 1.00 91.50 111 ILE A CA 1
ATOM 873 C C . ILE A 1 111 ? -2.599 6.215 -6.107 1.00 91.50 111 ILE A C 1
ATOM 875 O O . ILE A 1 111 ? -1.738 5.408 -6.462 1.00 91.50 111 ILE A O 1
ATOM 879 N N . ASN A 1 112 ? -2.815 6.584 -4.850 1.00 93.38 112 ASN A N 1
ATOM 880 C CA . ASN A 1 112 ? -2.088 6.054 -3.714 1.00 93.38 112 ASN A CA 1
ATOM 881 C C . ASN A 1 112 ? -3.065 5.572 -2.648 1.00 93.38 112 ASN A C 1
ATOM 883 O O . ASN A 1 112 ? -4.187 6.070 -2.530 1.00 93.38 112 ASN A O 1
ATOM 887 N N . GLU A 1 113 ? -2.628 4.605 -1.859 1.00 95.12 113 GLU A N 1
ATOM 888 C CA . GLU A 1 113 ? -3.415 4.020 -0.784 1.00 95.12 113 GLU A CA 1
ATOM 889 C C . GLU A 1 113 ? -2.571 3.914 0.484 1.00 95.12 113 GLU A C 1
ATOM 891 O O . GLU A 1 113 ? -1.405 3.532 0.417 1.00 95.12 113 GLU A O 1
ATOM 896 N N . VAL A 1 114 ? -3.157 4.257 1.635 1.00 92.06 114 VAL A N 1
ATOM 897 C CA . VAL A 1 114 ? -2.647 3.853 2.954 1.00 92.06 114 VAL A CA 1
ATOM 898 C C . VAL A 1 114 ? -3.409 2.611 3.408 1.00 92.06 114 VAL A C 1
ATOM 900 O O . VAL A 1 114 ? -4.633 2.536 3.260 1.00 92.06 114 VAL A O 1
ATOM 903 N N . LEU A 1 115 ? -2.677 1.641 3.944 1.00 91.44 115 LEU A N 1
ATOM 904 C CA . LEU A 1 115 ? -3.156 0.309 4.281 1.00 91.44 115 LEU A CA 1
ATOM 905 C C . LEU A 1 115 ? -2.880 0.037 5.760 1.00 91.44 115 LEU A C 1
ATOM 907 O O . LEU A 1 115 ? -1.736 0.146 6.199 1.00 91.44 115 LEU A O 1
ATOM 911 N N . LEU A 1 116 ? -3.922 -0.322 6.511 1.00 87.12 116 LEU A N 1
ATOM 912 C CA . LEU A 1 116 ? -3.809 -0.833 7.877 1.00 87.12 116 LEU A CA 1
ATOM 913 C C . LEU A 1 116 ? -4.148 -2.317 7.888 1.00 87.12 116 LEU A C 1
ATOM 915 O O . LEU A 1 116 ? -5.302 -2.697 7.672 1.00 87.12 116 LEU A O 1
ATOM 919 N N . TRP A 1 117 ? -3.135 -3.141 8.121 1.00 84.88 117 TRP A N 1
ATOM 920 C CA . TRP A 1 117 ? -3.273 -4.591 8.123 1.00 84.88 117 TRP A CA 1
ATOM 921 C C . TRP A 1 117 ? -3.863 -5.118 9.433 1.00 84.88 117 TRP A C 1
ATOM 923 O O . TRP A 1 117 ? -3.574 -4.591 10.510 1.00 84.88 117 TRP A O 1
ATOM 933 N N . PHE A 1 118 ? -4.674 -6.175 9.341 1.00 79.50 118 PHE A N 1
ATOM 934 C CA . PHE A 1 118 ? -5.211 -6.897 10.492 1.00 79.50 118 PHE A CA 1
ATOM 935 C C . PHE A 1 118 ? -5.566 -8.355 10.175 1.00 79.50 118 PHE A C 1
ATOM 937 O O . PHE A 1 118 ? -5.532 -8.783 9.019 1.00 79.50 118 PHE A O 1
ATOM 944 N N . ASP A 1 119 ? -5.903 -9.103 11.225 1.00 77.06 119 ASP A N 1
ATOM 945 C CA . ASP A 1 119 ? -6.177 -10.542 11.212 1.00 77.06 119 ASP A CA 1
ATOM 946 C C . ASP A 1 119 ? -7.455 -10.884 11.977 1.00 77.06 119 ASP A C 1
ATOM 948 O O . ASP A 1 119 ? -7.729 -10.195 12.989 1.00 77.06 119 ASP A O 1
#

Foldseek 3Di:
DVVVCCQPDPVSDHHDDAFWDKDWDQDDPDDDDDDPPPDDDDDDPDPFPDKDKDKDFDDDDPVVLVVRVVVSLVVCPPHPCNVQQVVVVVPDSGFWMKIWGCPPPDDGRTIMMIIGTGD

Radius of gyration: 16.15 Å; chains: 1; bounding box: 38×29×39 Å

Organism: Citrus sinensis (NCBI:txid2711)

Sequence (119 aa):
LYSYFQGNNDQSAKITMTAPVLTNIIPSINGPFCNSQLQAHPIKLPKHKYVVVRRFGDFMDDNSISTQASALKKSLKNSTWESAIIFNNKISDDHLSVAGYNSPFQNENRINEVLLWFD

pLDDT: mean 77.9, std 16.32, range [43.34, 96.81]